Protein AF-A0A5N7ZIJ5-F1 (afdb_monomer_lite)

Sequence (112 aa):
MVILKDNLDVNATWEGSYIQTTTTNVDGASNKTINYLGTILEKDATVLVNNVTYTHVIKVKLNYEILNPNNTVGLREEEYWFAKNIGPIYTKMKYSNDSTVYEDVLTSYTLN

Secondary structure (DSSP, 8-state):
-----TTSPTT-EEEEEEEEEEEETTTEEEEEEEEEEEEEEEEEEEEEETTEEEEEEEEEEEEEEEE-TTSPEEEEEEEEEEETTTEEEEEEEEETT---EEEEE-------

Radius of gyration: 16.09 Å; chains: 1; bounding box: 41×27×45 Å

pLDDT: mean 96.0, std 3.37, range [74.88, 98.69]

Structure (mmCIF, N/CA/C/O backbone):
data_AF-A0A5N7ZIJ5-F1
#
_entry.id   AF-A0A5N7ZIJ5-F1
#
loop_
_atom_site.group_PDB
_atom_site.id
_atom_site.type_symbol
_atom_site.label_atom_id
_atom_site.label_alt_id
_atom_site.label_comp_id
_atom_site.label_asym_id
_atom_site.label_entity_id
_atom_site.label_seq_id
_atom_site.pdbx_PDB_ins_code
_atom_site.Cartn_x
_atom_site.Cartn_y
_atom_site.Cartn_z
_atom_site.occupancy
_atom_site.B_iso_or_equiv
_atom_site.auth_seq_id
_atom_site.auth_comp_id
_atom_site.auth_asym_id
_atom_site.auth_atom_id
_atom_site.pdbx_PDB_model_num
ATOM 1 N N . MET A 1 1 ? 3.904 -12.477 -3.237 1.00 82.62 1 MET A N 1
ATOM 2 C CA . MET A 1 1 ? 4.052 -11.253 -2.418 1.00 82.62 1 MET A CA 1
ATOM 3 C C . MET A 1 1 ? 3.129 -11.353 -1.216 1.00 82.62 1 MET A C 1
ATOM 5 O O . MET A 1 1 ? 2.031 -11.870 -1.373 1.00 82.62 1 MET A O 1
ATOM 9 N N . VAL A 1 2 ? 3.557 -10.868 -0.048 1.00 89.19 2 VAL A N 1
ATOM 10 C CA . VAL A 1 2 ? 2.705 -10.746 1.148 1.00 89.19 2 VAL A CA 1
ATOM 11 C C . VAL A 1 2 ? 2.689 -9.284 1.595 1.00 89.19 2 VAL A C 1
ATOM 13 O O . VAL A 1 2 ? 3.739 -8.759 1.967 1.00 89.19 2 VAL A O 1
ATOM 16 N N . ILE A 1 3 ? 1.505 -8.660 1.539 1.00 92.06 3 ILE A N 1
ATOM 17 C CA . ILE A 1 3 ? 1.279 -7.241 1.876 1.00 92.06 3 ILE A CA 1
ATOM 18 C C . ILE A 1 3 ? 0.950 -7.055 3.360 1.00 92.06 3 ILE A C 1
ATOM 20 O O . ILE A 1 3 ? 1.334 -6.052 3.938 1.00 92.06 3 ILE A O 1
ATOM 24 N N . LEU A 1 4 ? 0.259 -8.003 3.995 1.00 96.31 4 LEU A N 1
ATOM 25 C CA . LEU A 1 4 ? -0.128 -7.906 5.402 1.00 96.31 4 LEU A CA 1
ATOM 26 C C . LEU A 1 4 ? 0.490 -9.056 6.199 1.00 96.31 4 LEU A C 1
ATOM 28 O O . LEU A 1 4 ? 0.308 -10.221 5.851 1.00 96.31 4 LEU A O 1
ATOM 32 N N . LYS A 1 5 ? 1.195 -8.712 7.279 1.00 95.75 5 LYS A N 1
ATOM 33 C CA . LYS A 1 5 ? 1.642 -9.635 8.329 1.00 95.75 5 LYS A CA 1
ATOM 34 C C . LYS A 1 5 ? 1.092 -9.165 9.673 1.00 95.75 5 LYS A C 1
ATOM 36 O O . LYS A 1 5 ? 1.774 -8.510 10.455 1.00 95.75 5 LYS A O 1
ATOM 41 N N . ASP A 1 6 ? -0.181 -9.457 9.907 1.00 95.12 6 ASP A N 1
ATOM 42 C CA . ASP A 1 6 ? -0.940 -9.033 11.091 1.00 95.12 6 ASP A CA 1
ATOM 43 C C . ASP A 1 6 ? -0.424 -9.629 12.414 1.00 95.12 6 ASP A C 1
ATOM 45 O O . ASP A 1 6 ? -0.701 -9.094 13.492 1.00 95.12 6 ASP A O 1
ATOM 49 N N . ASN A 1 7 ? 0.376 -10.690 12.335 1.00 96.88 7 ASN A N 1
ATOM 50 C CA . ASN A 1 7 ? 1.074 -11.306 13.456 1.00 96.88 7 ASN A CA 1
ATOM 51 C C . ASN A 1 7 ? 2.256 -10.474 13.986 1.00 96.88 7 ASN A C 1
ATOM 53 O O . ASN A 1 7 ? 2.802 -10.817 15.030 1.00 96.88 7 ASN A O 1
ATOM 57 N N . LEU A 1 8 ? 2.682 -9.428 13.270 1.00 97.19 8 LEU A N 1
ATOM 58 C CA . LEU A 1 8 ? 3.792 -8.567 13.673 1.00 97.19 8 LEU A CA 1
ATOM 59 C C . LEU A 1 8 ? 3.315 -7.368 14.502 1.00 97.19 8 LEU A C 1
ATOM 61 O O . LEU A 1 8 ? 2.178 -6.906 14.362 1.00 97.19 8 LEU A O 1
ATOM 65 N N . ASP A 1 9 ? 4.195 -6.860 15.360 1.00 98.25 9 ASP A N 1
ATOM 66 C CA . ASP A 1 9 ? 3.955 -5.657 16.160 1.00 98.25 9 ASP A CA 1
ATOM 67 C C . ASP A 1 9 ? 4.115 -4.371 15.336 1.00 98.25 9 ASP A C 1
ATOM 69 O O . ASP A 1 9 ? 4.657 -4.375 14.230 1.00 98.25 9 ASP A O 1
ATOM 73 N N . VAL A 1 10 ? 3.649 -3.244 15.878 1.00 98.31 10 VAL A N 1
ATOM 74 C CA . VAL A 1 10 ? 3.869 -1.920 15.272 1.00 98.31 10 VAL A CA 1
ATOM 75 C C . VAL A 1 10 ? 5.375 -1.641 15.154 1.00 98.31 10 VAL A C 1
ATOM 77 O O . VAL A 1 10 ? 6.146 -1.966 16.053 1.00 98.31 10 VAL A O 1
ATOM 80 N N . ASN A 1 11 ? 5.789 -1.029 14.042 1.00 98.44 11 ASN A N 1
ATOM 81 C CA . ASN A 1 11 ? 7.171 -0.794 13.602 1.00 98.44 11 ASN A CA 1
ATOM 82 C C . ASN A 1 11 ? 7.974 -2.043 13.212 1.00 98.44 11 ASN A C 1
ATOM 84 O O . ASN A 1 11 ? 9.084 -1.900 12.696 1.00 98.44 11 ASN A O 1
ATOM 88 N N . ALA A 1 12 ? 7.447 -3.254 13.406 1.00 98.31 12 ALA A N 1
ATOM 89 C CA . ALA A 1 12 ? 8.107 -4.448 12.904 1.00 98.31 12 ALA A CA 1
ATOM 90 C C . ALA A 1 12 ? 8.098 -4.462 11.370 1.00 98.31 12 ALA A C 1
ATOM 92 O O . ALA A 1 12 ? 7.151 -3.993 10.724 1.00 98.31 12 ALA A O 1
ATOM 93 N N . THR A 1 13 ? 9.162 -5.022 10.797 1.00 98.31 13 THR A N 1
ATOM 94 C CA . THR A 1 13 ? 9.384 -5.041 9.355 1.00 98.31 13 THR A CA 1
ATOM 95 C C . THR A 1 13 ? 9.503 -6.451 8.794 1.00 98.31 13 THR A C 1
ATOM 97 O O . THR A 1 13 ? 9.771 -7.419 9.509 1.00 98.31 13 THR A O 1
ATOM 100 N N . TRP A 1 14 ? 9.284 -6.581 7.488 1.00 98.31 14 TRP A N 1
ATOM 101 C CA . TRP A 1 14 ? 9.598 -7.795 6.742 1.00 98.31 14 TRP A CA 1
ATOM 102 C C . TRP A 1 14 ? 9.992 -7.469 5.313 1.00 98.31 14 TRP A C 1
ATOM 104 O O . TRP A 1 14 ? 9.475 -6.533 4.713 1.00 98.31 14 TRP A O 1
ATOM 114 N N . GLU A 1 15 ? 10.850 -8.302 4.746 1.00 97.50 15 GLU A N 1
ATOM 115 C CA . GLU A 1 15 ? 11.300 -8.158 3.368 1.00 97.50 15 GLU A CA 1
ATOM 116 C C . GLU A 1 15 ? 10.768 -9.291 2.493 1.00 97.50 15 GLU A C 1
ATOM 118 O O . GLU A 1 15 ? 10.366 -10.359 2.974 1.00 97.50 15 GLU A O 1
ATOM 123 N N . GLY A 1 16 ? 10.756 -9.052 1.187 1.00 96.88 16 GLY A N 1
ATOM 124 C CA . GLY A 1 16 ? 10.491 -10.076 0.194 1.00 96.88 16 GLY A CA 1
ATOM 125 C C . GLY A 1 16 ? 10.936 -9.649 -1.197 1.00 96.88 16 GLY A C 1
ATOM 126 O O . GLY A 1 16 ? 11.193 -8.477 -1.463 1.00 96.88 16 GLY A O 1
ATOM 127 N N . SER A 1 17 ? 11.006 -10.627 -2.093 1.00 97.12 17 SER A N 1
ATOM 128 C CA . SER A 1 17 ? 11.328 -10.412 -3.498 1.00 97.12 17 SER A CA 1
ATOM 129 C C . SER A 1 17 ? 10.441 -11.284 -4.379 1.00 97.12 17 SER A C 1
ATOM 131 O O . SER A 1 17 ? 10.058 -12.391 -3.986 1.00 97.12 17 SER A O 1
ATOM 133 N N . TYR A 1 18 ? 10.064 -10.778 -5.548 1.00 96.81 18 TYR A N 1
ATOM 134 C CA . TYR A 1 18 ? 9.351 -11.540 -6.569 1.00 96.81 18 TYR A CA 1
ATOM 135 C C . TYR A 1 18 ? 9.636 -10.998 -7.969 1.00 96.81 18 TYR A C 1
ATOM 137 O O . TYR A 1 18 ? 10.024 -9.845 -8.145 1.00 96.81 18 TYR A O 1
ATOM 145 N N . ILE A 1 19 ? 9.409 -11.838 -8.979 1.00 96.88 19 ILE A N 1
ATOM 146 C CA . ILE A 1 19 ? 9.442 -11.427 -10.382 1.00 96.88 19 ILE A CA 1
ATOM 147 C C . ILE A 1 19 ? 8.005 -11.180 -10.831 1.00 96.88 19 ILE A C 1
ATOM 149 O O . ILE A 1 19 ? 7.155 -12.064 -10.729 1.00 96.88 19 ILE A O 1
ATOM 153 N N . GLN A 1 20 ? 7.734 -9.975 -11.322 1.00 96.25 20 GLN A N 1
ATOM 154 C CA . GLN A 1 20 ? 6.496 -9.653 -12.013 1.00 96.25 20 GLN A CA 1
ATOM 155 C C . GLN A 1 20 ? 6.704 -9.842 -13.515 1.00 96.25 20 GLN A C 1
ATOM 157 O O . GLN A 1 20 ? 7.514 -9.142 -14.121 1.00 96.25 20 GLN A O 1
ATOM 162 N N . THR A 1 21 ? 5.932 -10.744 -14.113 1.00 96.19 21 THR A N 1
ATOM 163 C CA . THR A 1 21 ? 5.878 -10.929 -15.565 1.00 96.19 21 THR A CA 1
ATOM 164 C C . THR A 1 21 ? 4.611 -10.287 -16.117 1.00 96.19 21 THR A C 1
ATOM 166 O O . THR A 1 21 ? 3.505 -10.672 -15.741 1.00 96.19 21 THR A O 1
ATOM 169 N N . THR A 1 22 ? 4.764 -9.335 -17.033 1.00 95.25 22 THR A N 1
ATOM 170 C CA . THR A 1 22 ? 3.656 -8.733 -17.784 1.00 95.25 22 THR A CA 1
ATOM 171 C C . THR A 1 22 ? 3.738 -9.192 -19.233 1.00 95.25 22 THR A C 1
ATOM 173 O O . THR A 1 22 ? 4.764 -8.983 -19.877 1.00 95.25 22 THR A O 1
ATOM 176 N N . THR A 1 23 ? 2.664 -9.793 -19.750 1.00 96.25 23 THR A N 1
ATOM 177 C CA . THR A 1 23 ? 2.579 -10.239 -21.150 1.00 96.25 23 THR A CA 1
ATOM 178 C C . THR A 1 23 ? 1.599 -9.361 -21.917 1.00 96.25 23 THR A C 1
ATOM 180 O O . THR A 1 23 ? 0.454 -9.209 -21.490 1.00 96.25 23 THR A O 1
ATOM 183 N N . THR A 1 24 ? 2.034 -8.792 -23.041 1.00 94.25 24 THR A N 1
ATOM 184 C CA . THR A 1 24 ? 1.172 -8.051 -23.972 1.00 94.25 24 THR A CA 1
ATOM 185 C C . THR A 1 24 ? 1.149 -8.736 -25.336 1.00 94.25 24 THR A C 1
ATOM 187 O O . THR A 1 24 ? 2.067 -9.470 -25.697 1.00 94.25 24 THR A O 1
ATOM 190 N N . ASN A 1 25 ? 0.099 -8.479 -26.119 1.00 94.50 25 ASN A N 1
ATOM 191 C CA . ASN A 1 25 ? -0.031 -9.042 -27.468 1.00 94.50 25 ASN A CA 1
ATOM 192 C C . ASN A 1 25 ? 0.988 -8.466 -28.470 1.00 94.50 25 ASN A C 1
ATOM 194 O O . ASN A 1 25 ? 1.171 -9.046 -29.535 1.00 94.50 25 ASN A O 1
ATOM 198 N N . VAL A 1 26 ? 1.605 -7.321 -28.158 1.00 93.69 26 VAL A N 1
ATOM 199 C CA . VAL A 1 26 ? 2.505 -6.591 -29.067 1.00 93.69 26 VAL A CA 1
ATOM 200 C C . VAL A 1 26 ? 3.969 -6.888 -28.749 1.00 93.69 26 VAL A C 1
ATOM 202 O O . VAL A 1 26 ? 4.729 -7.232 -29.648 1.00 93.69 26 VAL A O 1
ATOM 205 N N . ASP A 1 27 ? 4.347 -6.810 -27.471 1.00 90.06 27 ASP A N 1
ATOM 206 C CA . ASP A 1 27 ? 5.751 -6.857 -27.038 1.00 90.06 27 ASP A CA 1
ATOM 207 C C . ASP A 1 27 ? 6.137 -8.199 -26.392 1.00 90.06 27 ASP A C 1
ATOM 209 O O . ASP A 1 27 ? 7.289 -8.408 -26.011 1.00 90.06 27 ASP A O 1
ATOM 213 N N . GLY A 1 28 ? 5.183 -9.126 -26.252 1.00 92.44 28 GLY A N 1
ATOM 214 C CA . GLY A 1 28 ? 5.394 -10.398 -25.570 1.00 92.44 28 GLY A CA 1
ATOM 215 C C . GLY A 1 28 ? 5.540 -10.234 -24.054 1.00 92.44 28 GLY A C 1
ATOM 216 O O . GLY A 1 28 ? 4.905 -9.374 -23.440 1.00 92.44 28 GLY A O 1
ATOM 217 N N . ALA A 1 29 ? 6.330 -11.110 -23.429 1.00 94.06 29 ALA A N 1
ATOM 218 C CA . ALA A 1 29 ? 6.540 -11.118 -21.983 1.00 94.06 29 ALA A CA 1
ATOM 219 C C . ALA A 1 29 ? 7.699 -10.196 -21.566 1.00 94.06 29 ALA A C 1
ATOM 221 O O . ALA A 1 29 ? 8.798 -10.268 -22.111 1.00 94.06 29 ALA A O 1
ATOM 222 N N . SER A 1 30 ? 7.471 -9.383 -20.536 1.00 94.31 30 SER A N 1
ATOM 223 C CA . SER A 1 30 ? 8.470 -8.526 -19.895 1.00 94.31 30 SER A CA 1
ATOM 224 C C . SER A 1 30 ? 8.531 -8.819 -18.398 1.00 94.31 30 SER A C 1
ATOM 226 O O . SER A 1 30 ? 7.497 -8.973 -17.749 1.00 94.31 30 SER A O 1
ATOM 228 N N . ASN A 1 31 ? 9.743 -8.899 -17.847 1.00 95.94 31 ASN A N 1
ATOM 229 C CA . ASN A 1 31 ? 9.973 -9.247 -16.445 1.00 95.94 31 ASN A CA 1
ATOM 230 C C . ASN A 1 31 ? 10.538 -8.059 -15.669 1.00 95.94 31 ASN A C 1
ATOM 232 O O . ASN A 1 31 ? 11.478 -7.409 -16.118 1.00 95.94 31 ASN A O 1
ATOM 236 N N . LYS A 1 32 ? 10.004 -7.816 -14.475 1.00 96.69 32 LYS A N 1
ATOM 237 C CA . LYS A 1 32 ? 10.555 -6.879 -13.493 1.00 96.69 32 LYS A CA 1
ATOM 238 C C . LYS A 1 32 ? 10.870 -7.636 -12.216 1.00 96.69 32 LYS A C 1
ATOM 240 O O . LYS A 1 32 ? 10.038 -8.421 -11.764 1.00 96.69 32 LYS A O 1
ATOM 245 N N . THR A 1 33 ? 12.026 -7.380 -11.619 1.00 97.88 33 THR A N 1
ATOM 246 C CA . THR A 1 33 ? 12.321 -7.877 -10.270 1.00 97.88 33 THR A CA 1
ATOM 247 C C . THR A 1 33 ? 11.882 -6.822 -9.272 1.00 97.88 33 THR A C 1
ATOM 249 O O . THR A 1 33 ? 12.238 -5.654 -9.410 1.00 97.88 33 THR A O 1
ATOM 252 N N . ILE A 1 34 ? 11.087 -7.226 -8.287 1.00 97.81 34 ILE A N 1
ATOM 253 C CA . ILE A 1 34 ? 10.550 -6.340 -7.262 1.00 97.81 34 ILE A CA 1
ATOM 254 C C . ILE A 1 34 ? 11.043 -6.826 -5.910 1.00 97.81 34 ILE A C 1
ATOM 256 O O . ILE A 1 34 ? 10.674 -7.915 -5.470 1.00 97.81 34 ILE A O 1
ATOM 260 N N . ASN A 1 35 ? 11.836 -5.992 -5.249 1.00 97.88 35 ASN A N 1
ATOM 261 C CA . ASN A 1 35 ? 12.181 -6.138 -3.842 1.00 97.88 35 ASN A CA 1
ATOM 262 C C . ASN A 1 35 ? 11.291 -5.199 -3.031 1.00 97.88 35 ASN A C 1
ATOM 264 O O . ASN A 1 35 ? 10.972 -4.099 -3.487 1.00 97.88 35 ASN A O 1
ATOM 268 N N . TYR A 1 36 ? 10.873 -5.622 -1.844 1.00 97.75 36 TYR A N 1
ATOM 269 C CA . TYR A 1 36 ? 10.063 -4.781 -0.976 1.00 97.75 36 TYR A CA 1
ATOM 270 C C . TYR A 1 36 ? 10.420 -4.943 0.497 1.00 97.75 36 TYR A C 1
ATOM 272 O O . TYR A 1 36 ? 10.752 -6.040 0.948 1.00 97.75 36 TYR A O 1
ATOM 280 N N . LEU A 1 37 ? 10.281 -3.844 1.236 1.00 98.25 37 LEU A N 1
ATOM 281 C CA . LEU A 1 37 ? 10.339 -3.774 2.692 1.00 98.25 37 LEU A CA 1
ATOM 282 C C . LEU A 1 37 ? 8.981 -3.292 3.203 1.00 98.25 37 LEU A C 1
ATOM 284 O O . LEU A 1 37 ? 8.565 -2.171 2.906 1.00 98.25 37 LEU A O 1
ATOM 288 N N . GLY A 1 38 ? 8.300 -4.142 3.961 1.00 98.25 38 GLY A N 1
ATOM 289 C CA . GLY A 1 38 ? 7.060 -3.812 4.643 1.00 98.25 38 GLY A CA 1
ATOM 290 C C . GLY A 1 38 ? 7.267 -3.418 6.096 1.00 98.25 38 GLY A C 1
ATOM 291 O O . GLY A 1 38 ? 8.179 -3.919 6.751 1.00 98.25 38 GLY A O 1
ATOM 292 N N . THR A 1 39 ? 6.394 -2.546 6.595 1.00 98.69 39 THR A N 1
ATOM 293 C CA . THR A 1 39 ? 6.366 -2.062 7.980 1.00 98.69 39 THR A CA 1
ATOM 294 C C . THR A 1 39 ? 4.922 -1.966 8.463 1.00 98.69 39 THR A C 1
ATOM 296 O O . THR A 1 39 ? 4.080 -1.376 7.781 1.00 98.69 39 THR A O 1
ATOM 299 N N . ILE A 1 40 ? 4.626 -2.485 9.659 1.00 98.62 40 ILE A N 1
ATOM 300 C CA . ILE A 1 40 ? 3.357 -2.189 10.341 1.00 98.62 40 ILE A CA 1
ATOM 301 C C . ILE A 1 40 ? 3.430 -0.767 10.907 1.00 98.62 40 ILE A C 1
ATOM 303 O O . ILE A 1 40 ? 4.247 -0.499 11.783 1.00 98.62 40 ILE A O 1
ATOM 307 N N . LEU A 1 41 ? 2.584 0.142 10.426 1.00 98.50 41 LEU A N 1
ATOM 308 C CA . LEU A 1 41 ? 2.534 1.528 10.905 1.00 98.50 41 LEU A CA 1
ATOM 309 C C . LEU A 1 41 ? 1.653 1.678 12.144 1.00 98.50 41 LEU A C 1
ATOM 311 O O . LEU A 1 41 ? 1.973 2.429 13.058 1.00 98.50 41 LEU A O 1
ATOM 315 N N . GLU A 1 42 ? 0.522 0.978 12.158 1.00 98.19 42 GLU A N 1
ATOM 316 C CA . GLU A 1 42 ? -0.492 1.106 13.200 1.00 98.19 42 GLU A CA 1
ATOM 317 C C . GLU A 1 42 ? -1.320 -0.179 13.267 1.00 98.19 42 GLU A C 1
ATOM 319 O O . GLU A 1 42 ? -1.543 -0.835 12.244 1.00 98.19 42 GLU A O 1
ATOM 324 N N . LYS A 1 43 ? -1.790 -0.536 14.464 1.00 97.69 43 LYS A N 1
ATOM 325 C CA . LYS A 1 43 ? -2.724 -1.644 14.692 1.00 97.69 43 LYS A CA 1
ATOM 326 C C . LYS A 1 43 ? -3.877 -1.164 15.553 1.00 97.69 43 LYS A C 1
ATOM 328 O O . LYS A 1 43 ? -3.702 -0.276 16.379 1.00 97.69 43 LYS A O 1
ATOM 333 N N . ASP A 1 44 ? -5.017 -1.820 15.376 1.00 97.44 44 ASP A N 1
ATOM 334 C CA . ASP A 1 44 ? -6.246 -1.558 16.126 1.00 97.44 44 ASP A CA 1
ATOM 335 C C . ASP A 1 44 ? -6.766 -0.114 15.995 1.00 97.44 44 ASP A C 1
ATOM 337 O O . ASP A 1 44 ? -7.421 0.429 16.882 1.00 97.44 44 ASP A O 1
ATOM 341 N N . ALA A 1 45 ? -6.482 0.519 14.855 1.00 97.56 45 ALA A N 1
ATOM 342 C CA . ALA A 1 45 ? -6.892 1.885 14.583 1.00 97.56 45 ALA A CA 1
ATOM 343 C C . ALA A 1 45 ? -8.405 1.976 14.339 1.00 97.56 45 ALA A C 1
ATOM 345 O O . ALA A 1 45 ? -9.030 1.057 13.797 1.00 97.56 45 ALA A O 1
ATOM 346 N N . THR A 1 46 ? -8.980 3.127 14.681 1.00 98.31 46 THR A N 1
ATOM 347 C CA . THR A 1 46 ? -10.319 3.528 14.236 1.00 98.31 46 THR A CA 1
ATOM 348 C C . THR A 1 46 ? -10.179 4.687 13.261 1.00 98.31 46 THR A C 1
ATOM 350 O O . THR A 1 46 ? -9.590 5.712 13.601 1.00 98.31 46 THR A O 1
ATOM 353 N N . VAL A 1 47 ? -10.700 4.530 12.045 1.00 97.81 47 VAL A N 1
ATOM 354 C CA . VAL A 1 47 ? -10.567 5.522 10.967 1.00 97.81 47 VAL A CA 1
ATOM 355 C C . VAL A 1 47 ? -11.909 5.788 10.296 1.00 97.81 47 VAL A C 1
ATOM 357 O O . VAL A 1 47 ? -12.751 4.899 10.187 1.00 97.81 47 VAL A O 1
ATOM 360 N N . LEU A 1 48 ? -12.094 7.020 9.823 1.00 97.12 48 LEU A N 1
ATOM 361 C CA . LEU A 1 48 ? -13.227 7.418 8.994 1.00 97.12 48 LEU A CA 1
ATOM 362 C C . LEU A 1 48 ? -12.767 7.464 7.536 1.00 97.12 48 LEU A C 1
ATOM 364 O O . LEU A 1 48 ? -11.908 8.270 7.187 1.00 97.12 48 LEU A O 1
ATOM 368 N N . VAL A 1 49 ? -13.339 6.610 6.691 1.00 96.19 49 VAL A N 1
ATOM 369 C CA . VAL A 1 49 ? -13.018 6.535 5.261 1.00 96.19 49 VAL A CA 1
ATOM 370 C C . VAL A 1 49 ? -14.325 6.513 4.481 1.00 96.19 49 VAL A C 1
ATOM 372 O 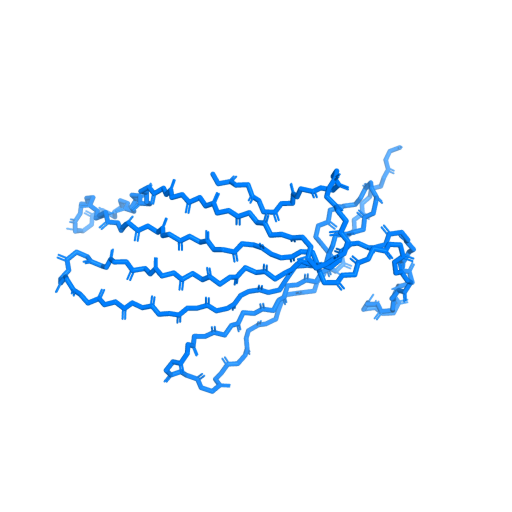O . VAL A 1 49 ? -15.194 5.691 4.757 1.00 96.19 49 VAL A O 1
ATOM 375 N N . ASN A 1 50 ? -14.487 7.437 3.528 1.00 94.44 50 ASN A N 1
ATOM 376 C CA . ASN A 1 50 ? -15.714 7.577 2.733 1.00 94.44 50 ASN A CA 1
ATOM 377 C C . ASN A 1 50 ? -16.999 7.611 3.592 1.00 94.44 50 ASN A C 1
ATOM 379 O O . ASN A 1 50 ? -17.960 6.893 3.332 1.00 94.44 50 ASN A O 1
ATOM 383 N N . ASN A 1 51 ? -16.989 8.409 4.666 1.00 94.94 51 ASN A N 1
ATOM 384 C CA . ASN A 1 51 ? -18.086 8.536 5.638 1.00 94.94 51 ASN A CA 1
ATOM 385 C C . ASN A 1 51 ? -18.487 7.236 6.366 1.00 94.94 51 ASN A C 1
ATOM 387 O O . ASN A 1 51 ? -19.527 7.200 7.022 1.00 94.94 51 ASN A O 1
ATOM 391 N N . VAL A 1 52 ? -17.663 6.188 6.300 1.00 95.94 52 VAL A N 1
ATOM 392 C CA . VAL A 1 52 ? -17.838 4.942 7.050 1.00 95.94 52 VAL A CA 1
ATOM 393 C C . VAL A 1 52 ? -16.731 4.835 8.094 1.00 95.94 52 VAL A C 1
ATOM 395 O O . VAL A 1 52 ? -15.548 5.002 7.789 1.00 95.94 52 VAL A O 1
ATOM 398 N N . THR A 1 53 ? -17.115 4.575 9.342 1.00 97.56 53 THR A N 1
ATOM 399 C CA . THR A 1 53 ? -16.163 4.322 10.427 1.00 97.56 53 THR A CA 1
ATOM 400 C C . THR A 1 53 ? -15.765 2.854 10.420 1.00 97.56 53 THR A C 1
ATOM 402 O O . THR A 1 53 ? -16.614 1.977 10.577 1.00 97.56 53 THR A O 1
ATOM 405 N N . TYR A 1 54 ? -14.468 2.598 10.290 1.00 97.81 54 TYR A N 1
ATOM 406 C CA . TYR A 1 54 ? -13.879 1.268 10.378 1.00 97.81 54 TYR A CA 1
ATOM 407 C C . TYR A 1 54 ? -13.084 1.153 11.676 1.00 97.81 54 TYR A C 1
ATOM 409 O O . TYR A 1 54 ? -12.263 2.019 11.982 1.00 97.81 54 TYR A O 1
ATOM 417 N N . THR A 1 55 ? -13.318 0.081 12.430 1.00 97.81 55 THR A N 1
ATOM 418 C CA . THR A 1 55 ? -12.559 -0.269 13.637 1.00 97.81 55 THR A CA 1
ATOM 419 C C . THR A 1 55 ? -11.612 -1.434 13.356 1.00 97.81 55 THR A C 1
ATOM 421 O O . THR A 1 55 ? -11.743 -2.127 12.343 1.00 97.81 55 THR A O 1
ATOM 424 N N . HIS A 1 56 ? -10.655 -1.661 14.260 1.00 97.81 56 HIS A N 1
ATOM 425 C CA . HIS A 1 56 ? -9.670 -2.740 14.152 1.00 97.81 56 HIS A CA 1
ATOM 426 C C . HIS A 1 56 ? -8.857 -2.682 12.847 1.00 97.81 56 HIS A C 1
ATOM 428 O O . HIS A 1 56 ? -8.623 -3.707 12.200 1.00 9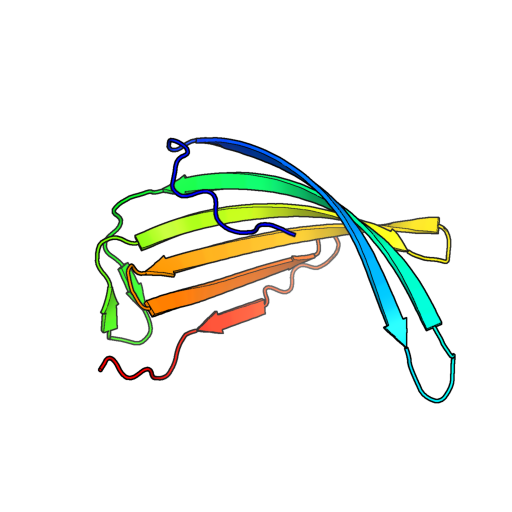7.81 56 HIS A O 1
ATOM 434 N N . VAL A 1 57 ? -8.458 -1.475 12.436 1.00 98.50 57 VAL A N 1
ATOM 435 C CA . VAL A 1 57 ? -7.701 -1.250 11.202 1.00 98.50 57 VAL A CA 1
ATOM 436 C C . VAL A 1 57 ? -6.203 -1.423 11.444 1.00 98.50 57 VAL A C 1
ATOM 438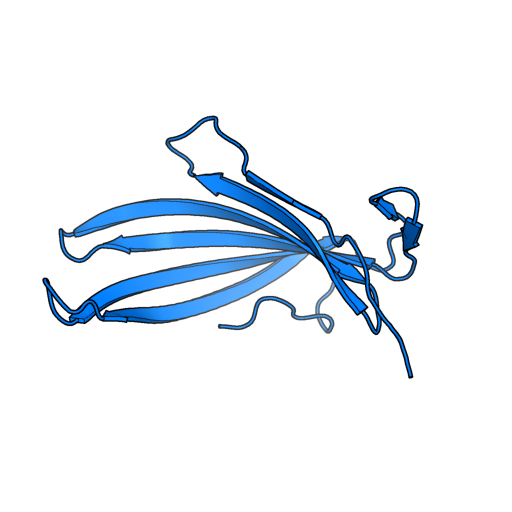 O O . VAL A 1 57 ? -5.656 -0.936 12.435 1.00 98.50 57 VAL A O 1
ATOM 441 N N . ILE A 1 58 ? -5.531 -2.108 10.519 1.00 98.69 58 ILE A N 1
ATOM 442 C CA . ILE A 1 58 ? -4.069 -2.212 10.463 1.00 98.69 58 ILE A CA 1
ATOM 443 C C . ILE A 1 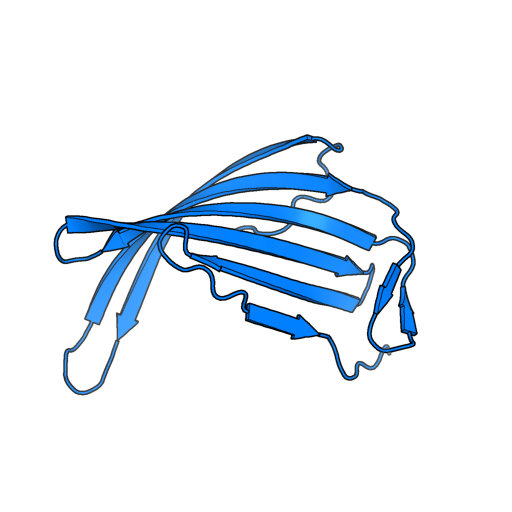58 ? -3.575 -1.377 9.285 1.00 98.69 58 ILE A C 1
ATOM 445 O O . ILE A 1 58 ? -4.012 -1.587 8.152 1.00 98.69 58 ILE A O 1
ATOM 449 N N . LYS A 1 59 ? -2.648 -0.453 9.544 1.00 98.62 59 LYS A N 1
ATOM 450 C CA . LYS A 1 59 ? -1.983 0.342 8.506 1.00 98.62 59 LYS A CA 1
ATOM 451 C C . LYS A 1 59 ? -0.607 -0.235 8.226 1.00 98.62 59 LYS A C 1
ATOM 453 O O . LYS A 1 59 ? 0.161 -0.509 9.149 1.00 98.62 59 LYS A O 1
ATOM 458 N N . VAL A 1 60 ? -0.291 -0.406 6.953 1.00 98.50 60 VAL A N 1
ATOM 459 C CA . VAL A 1 60 ? 0.964 -0.986 6.479 1.00 98.50 60 VAL A CA 1
ATOM 460 C C . VAL A 1 60 ? 1.597 -0.052 5.470 1.00 98.50 60 VAL A C 1
ATOM 462 O O . VAL A 1 60 ? 0.902 0.439 4.590 1.00 98.50 60 VAL A O 1
ATOM 465 N N . LYS A 1 61 ? 2.915 0.116 5.546 1.00 98.38 61 LYS A N 1
ATOM 466 C CA . LYS A 1 61 ? 3.723 0.735 4.495 1.00 98.38 61 LYS A CA 1
ATOM 467 C C . LYS A 1 61 ? 4.557 -0.322 3.787 1.00 98.38 61 LYS A C 1
ATOM 469 O O . LYS A 1 61 ? 5.151 -1.163 4.454 1.00 98.38 61 LYS A O 1
ATOM 474 N N . LEU A 1 62 ? 4.636 -0.249 2.465 1.00 98.06 62 LEU A N 1
ATOM 475 C CA . LEU A 1 62 ? 5.557 -1.002 1.625 1.00 98.06 62 LEU A CA 1
ATOM 476 C C . LEU A 1 62 ? 6.449 -0.021 0.857 1.00 98.06 62 LEU A C 1
ATOM 478 O O . LEU A 1 62 ? 5.956 0.857 0.152 1.00 98.06 62 LEU A O 1
ATOM 482 N N . ASN A 1 63 ? 7.763 -0.193 0.966 1.00 97.94 63 ASN A N 1
ATOM 483 C CA . ASN A 1 63 ? 8.734 0.474 0.102 1.00 97.94 63 ASN A CA 1
ATOM 484 C C . ASN A 1 63 ? 9.233 -0.535 -0.928 1.00 97.94 63 ASN A C 1
ATOM 486 O O . ASN A 1 63 ? 9.702 -1.607 -0.547 1.00 97.94 63 ASN A O 1
ATOM 490 N N . TYR A 1 64 ? 9.148 -0.191 -2.206 1.00 97.50 64 TYR A N 1
ATOM 491 C CA . TYR A 1 64 ? 9.550 -1.042 -3.316 1.00 97.50 64 TYR A CA 1
ATOM 492 C C . TYR A 1 64 ? 10.792 -0.510 -4.013 1.00 97.50 64 TYR A C 1
ATOM 494 O O . TYR A 1 64 ? 10.902 0.685 -4.297 1.00 97.50 64 TYR A O 1
ATOM 502 N N . GLU A 1 65 ? 11.647 -1.447 -4.400 1.00 97.94 65 GLU A N 1
ATOM 503 C CA . GLU A 1 65 ? 12.697 -1.268 -5.388 1.00 97.94 65 GLU A CA 1
ATOM 504 C C . GLU A 1 65 ? 12.379 -2.152 -6.599 1.00 97.94 65 GLU A C 1
ATOM 506 O O . GLU A 1 65 ? 12.238 -3.372 -6.489 1.00 97.94 65 GLU A O 1
ATOM 511 N N . ILE A 1 66 ? 12.214 -1.519 -7.759 1.00 97.19 66 ILE A N 1
ATOM 512 C CA . ILE A 1 66 ? 11.748 -2.152 -8.993 1.00 97.19 66 ILE A CA 1
ATOM 513 C C . ILE A 1 66 ? 12.879 -2.107 -10.014 1.00 97.19 66 ILE A C 1
ATOM 515 O O . ILE A 1 66 ? 13.158 -1.053 -10.588 1.00 97.19 66 ILE A O 1
ATOM 519 N N . LEU A 1 67 ? 13.486 -3.258 -10.288 1.00 97.75 67 LEU A N 1
ATOM 520 C CA . LEU A 1 67 ? 14.452 -3.419 -11.367 1.00 97.75 67 LEU A CA 1
ATOM 521 C C . LEU A 1 67 ? 13.709 -3.703 -12.678 1.00 97.75 67 LEU A C 1
ATOM 523 O O . LEU A 1 67 ? 13.092 -4.759 -12.852 1.00 97.75 67 LEU A O 1
ATOM 527 N N . ASN A 1 68 ? 13.751 -2.737 -13.593 1.00 95.00 68 ASN A N 1
ATOM 528 C CA . ASN A 1 68 ? 13.119 -2.833 -14.908 1.00 95.00 68 ASN A CA 1
ATOM 529 C C . ASN A 1 68 ? 14.018 -3.594 -15.909 1.00 95.00 68 ASN A C 1
ATOM 531 O O . ASN A 1 68 ? 15.235 -3.632 -15.726 1.00 95.00 68 ASN A O 1
ATOM 535 N N . PRO A 1 69 ? 13.459 -4.141 -17.012 1.00 92.50 69 PRO A N 1
ATOM 536 C CA . PRO A 1 69 ? 14.230 -4.879 -18.021 1.00 92.50 69 PRO A CA 1
ATOM 537 C C . PRO A 1 69 ? 15.399 -4.100 -18.642 1.00 92.50 69 PRO A C 1
ATOM 539 O O . PRO A 1 69 ? 16.371 -4.689 -19.097 1.00 92.50 69 PRO A O 1
ATOM 542 N N . ASN A 1 70 ? 15.302 -2.770 -18.679 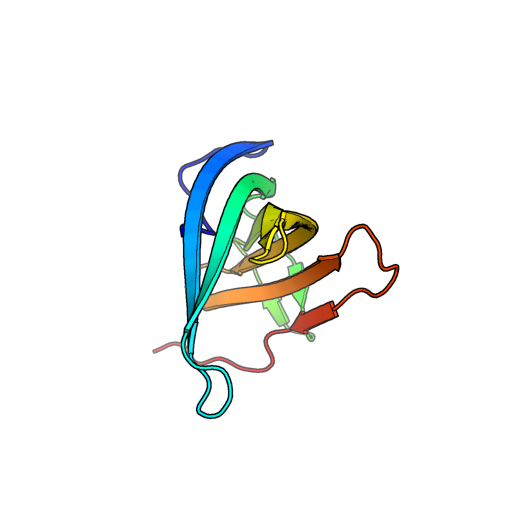1.00 93.31 70 ASN A N 1
ATOM 543 C CA . ASN A 1 70 ? 16.334 -1.862 -19.186 1.00 93.31 70 ASN A CA 1
ATOM 544 C C . ASN A 1 70 ? 17.384 -1.484 -18.119 1.00 93.31 70 ASN A C 1
ATOM 546 O O . ASN A 1 70 ? 18.109 -0.509 -18.303 1.00 93.31 70 ASN A O 1
ATOM 550 N N . ASN A 1 71 ? 17.447 -2.222 -17.007 1.00 93.00 71 ASN A N 1
ATOM 551 C CA . ASN A 1 71 ? 18.335 -1.996 -15.866 1.00 93.00 71 ASN A CA 1
ATOM 552 C C . ASN A 1 71 ? 18.142 -0.652 -15.142 1.00 93.00 71 ASN A C 1
ATOM 554 O O . ASN A 1 71 ? 19.021 -0.230 -14.392 1.00 93.00 71 ASN A O 1
ATOM 558 N N . THR A 1 72 ? 17.002 0.027 -15.319 1.00 95.81 72 THR A N 1
ATOM 559 C CA . THR A 1 72 ? 16.668 1.193 -14.492 1.00 95.81 72 THR A CA 1
ATOM 560 C C . THR A 1 72 ? 15.961 0.772 -13.210 1.00 95.81 72 THR A C 1
ATOM 562 O O . THR A 1 72 ? 15.154 -0.165 -13.200 1.00 95.81 72 THR A O 1
ATOM 565 N N . VAL A 1 73 ? 16.231 1.504 -12.130 1.00 96.12 73 VAL A N 1
ATOM 566 C CA . VAL A 1 73 ? 15.606 1.286 -10.823 1.00 96.12 73 VAL A CA 1
ATOM 567 C C . VAL A 1 73 ? 14.485 2.298 -10.616 1.00 96.12 73 VAL A C 1
ATOM 569 O O . VAL A 1 73 ? 14.700 3.506 -10.704 1.00 96.12 73 VAL A O 1
ATOM 572 N N . GLY A 1 74 ? 13.282 1.794 -10.356 1.00 96.25 74 GLY A N 1
ATOM 573 C CA . GLY A 1 74 ? 12.152 2.582 -9.876 1.00 96.25 74 GLY A CA 1
ATOM 574 C C . GLY A 1 74 ? 11.985 2.407 -8.371 1.00 96.25 74 GLY A C 1
ATOM 575 O O . GLY A 1 74 ? 12.090 1.291 -7.869 1.00 96.25 74 GLY A O 1
ATOM 576 N N . LEU A 1 75 ? 11.690 3.497 -7.668 1.00 97.25 75 LEU A N 1
ATOM 577 C CA . LEU A 1 75 ? 11.355 3.476 -6.247 1.00 97.25 75 LEU A CA 1
ATOM 578 C C . LEU A 1 75 ? 9.904 3.913 -6.066 1.00 97.25 75 LEU A C 1
ATOM 580 O O . LEU A 1 75 ? 9.445 4.867 -6.706 1.00 97.25 75 LEU A O 1
ATOM 584 N N . ARG A 1 76 ? 9.178 3.195 -5.213 1.00 96.19 76 ARG A N 1
ATOM 585 C CA . ARG A 1 76 ? 7.760 3.443 -4.955 1.00 96.19 76 ARG A CA 1
ATOM 586 C C . ARG A 1 76 ? 7.435 3.163 -3.501 1.00 96.19 76 ARG A C 1
ATOM 588 O O . ARG A 1 76 ? 7.917 2.195 -2.928 1.00 96.19 76 ARG A O 1
ATOM 595 N N . GLU A 1 77 ? 6.584 3.995 -2.937 1.00 97.25 77 GLU A N 1
ATOM 596 C CA . GLU A 1 77 ? 6.006 3.815 -1.617 1.00 97.25 77 GLU A CA 1
A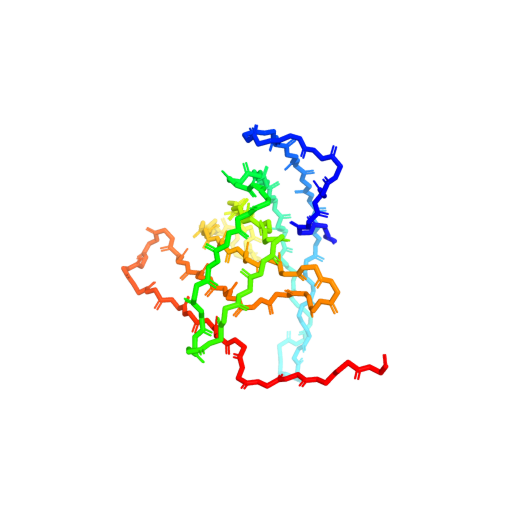TOM 597 C C . GLU A 1 77 ? 4.510 3.544 -1.763 1.00 97.25 77 GLU A C 1
ATOM 599 O O . GLU A 1 77 ? 3.832 4.218 -2.543 1.00 97.25 77 GLU A O 1
ATOM 604 N N . GLU A 1 78 ? 4.006 2.568 -1.015 1.00 97.44 78 GLU A N 1
ATOM 605 C CA . GLU A 1 78 ? 2.580 2.288 -0.884 1.00 97.44 78 GLU A CA 1
ATOM 606 C C . GLU A 1 78 ? 2.184 2.183 0.582 1.00 97.44 78 GLU A C 1
ATOM 608 O O . GLU A 1 78 ? 2.897 1.596 1.392 1.00 97.44 78 GLU A O 1
ATOM 613 N N . GLU A 1 79 ? 1.013 2.703 0.912 1.00 98.19 79 GLU A N 1
ATOM 614 C CA . GLU A 1 79 ? 0.353 2.515 2.191 1.00 98.19 79 GLU A CA 1
ATOM 615 C C . GLU A 1 79 ? -0.973 1.787 1.966 1.00 98.19 79 GLU A C 1
ATOM 617 O O . GLU A 1 79 ? -1.722 2.117 1.047 1.00 98.19 79 GLU A O 1
ATOM 622 N N . TYR A 1 80 ? -1.261 0.798 2.807 1.00 98.38 80 TYR A N 1
ATOM 623 C CA . TYR A 1 80 ? -2.495 0.020 2.791 1.00 98.38 80 TYR A CA 1
ATOM 624 C C . TYR A 1 80 ? -3.150 0.055 4.162 1.00 98.38 80 TYR A C 1
ATOM 626 O O . TYR A 1 80 ? -2.496 -0.206 5.174 1.00 98.38 80 TYR A O 1
ATOM 634 N N . TRP A 1 81 ? -4.452 0.327 4.202 1.00 98.56 81 TRP A N 1
ATOM 635 C CA . TRP A 1 81 ? -5.251 0.251 5.423 1.00 98.56 81 TRP A CA 1
ATOM 636 C C . TRP A 1 81 ? -6.198 -0.934 5.318 1.00 98.56 81 TRP A C 1
ATOM 638 O O . TRP A 1 81 ? -7.082 -0.942 4.465 1.00 98.56 81 TRP A O 1
ATOM 648 N N . PHE A 1 82 ? -6.025 -1.928 6.183 1.00 98.50 82 PHE A N 1
ATOM 649 C CA . PHE A 1 82 ? -6.839 -3.137 6.202 1.00 98.50 82 PHE A CA 1
ATOM 650 C C . PHE A 1 82 ? -7.810 -3.108 7.375 1.00 98.50 82 PHE A C 1
ATOM 652 O O . PHE A 1 82 ? -7.375 -3.102 8.524 1.00 98.50 82 PHE A O 1
ATOM 659 N N . ALA A 1 83 ? -9.113 -3.138 7.100 1.00 98.12 83 ALA A N 1
ATOM 660 C CA . ALA A 1 83 ? -10.132 -3.337 8.123 1.00 98.12 83 ALA A CA 1
ATOM 661 C C . ALA A 1 83 ? -10.425 -4.829 8.320 1.00 98.12 83 ALA A C 1
ATOM 663 O O . ALA A 1 83 ? -10.513 -5.602 7.356 1.00 98.12 83 ALA A O 1
ATOM 664 N N . LYS A 1 84 ? -10.596 -5.240 9.580 1.00 96.31 84 LYS A N 1
ATOM 665 C CA . LYS A 1 84 ? -10.903 -6.629 9.937 1.00 96.31 84 LYS A CA 1
ATOM 666 C C . LYS A 1 84 ? -12.171 -7.108 9.220 1.00 96.31 84 LYS A C 1
ATOM 668 O O . LYS A 1 84 ? -13.181 -6.414 9.216 1.00 96.31 84 LYS A O 1
ATOM 673 N N . ASN A 1 85 ? -12.109 -8.306 8.636 1.00 94.88 85 ASN A N 1
ATOM 674 C CA . ASN A 1 85 ? -13.182 -8.948 7.858 1.00 94.88 85 ASN A CA 1
ATOM 675 C C . ASN A 1 85 ? -13.620 -8.213 6.574 1.00 94.88 85 ASN A C 1
ATOM 677 O O . ASN A 1 85 ? -14.568 -8.656 5.934 1.00 94.88 85 ASN A O 1
ATOM 681 N N . ILE A 1 86 ? -12.944 -7.128 6.181 1.00 96.56 86 ILE A N 1
ATOM 682 C CA . ILE A 1 86 ? -13.282 -6.335 4.986 1.00 96.56 86 ILE A CA 1
ATOM 683 C C . ILE A 1 86 ? -12.111 -6.334 3.994 1.00 96.56 86 ILE A C 1
ATOM 685 O O . ILE A 1 86 ? -12.319 -6.486 2.795 1.00 96.56 86 ILE A O 1
ATOM 689 N N . GLY A 1 87 ? -10.872 -6.232 4.485 1.00 96.12 87 GLY A N 1
ATOM 690 C CA . GLY A 1 87 ? -9.681 -6.118 3.643 1.00 96.12 87 GLY A CA 1
ATOM 691 C C . GLY A 1 87 ? -9.273 -4.654 3.422 1.00 96.12 87 GLY A C 1
ATOM 692 O O . GLY A 1 87 ? -9.486 -3.840 4.324 1.00 96.12 87 GLY A O 1
ATOM 693 N N . PRO A 1 88 ? -8.625 -4.310 2.293 1.00 97.38 88 PRO A N 1
ATOM 694 C CA . PRO A 1 88 ? -8.132 -2.958 2.054 1.00 97.38 88 PRO A CA 1
ATOM 695 C C . PRO A 1 88 ? -9.295 -1.968 1.901 1.00 97.38 88 PRO A C 1
ATOM 697 O O . PRO A 1 88 ? -10.150 -2.130 1.035 1.00 97.38 88 PRO A O 1
ATOM 700 N N . ILE A 1 89 ? -9.315 -0.937 2.746 1.00 98.50 89 ILE A N 1
ATOM 701 C CA . ILE A 1 89 ? -10.320 0.140 2.735 1.00 98.50 89 ILE A CA 1
ATOM 702 C C . ILE A 1 89 ? -9.780 1.449 2.150 1.00 98.50 89 ILE A C 1
ATOM 704 O O . ILE A 1 89 ? -10.554 2.308 1.732 1.00 98.50 89 ILE A O 1
ATOM 708 N N . TYR A 1 90 ? -8.456 1.592 2.132 1.00 98.50 90 TYR A N 1
ATOM 709 C CA . TYR A 1 90 ? -7.737 2.730 1.581 1.00 98.50 90 TYR A CA 1
ATOM 710 C C . TYR A 1 90 ? -6.351 2.275 1.121 1.00 98.50 90 TYR A C 1
ATOM 712 O O . TYR A 1 90 ? -5.698 1.476 1.807 1.00 98.50 90 TYR A O 1
ATOM 720 N N . THR A 1 91 ? -5.909 2.791 -0.020 1.00 98.25 91 THR A N 1
ATOM 721 C CA . THR A 1 91 ? -4.534 2.671 -0.500 1.00 98.25 91 THR A CA 1
ATOM 722 C C . THR A 1 91 ? -4.005 4.047 -0.870 1.00 98.25 91 THR A C 1
ATOM 724 O O . THR A 1 91 ? -4.746 4.920 -1.320 1.00 98.25 91 THR A O 1
ATOM 727 N N . LYS A 1 92 ? -2.701 4.234 -0.701 1.00 97.88 92 LYS A N 1
ATOM 728 C CA . LYS A 1 92 ? -1.990 5.420 -1.167 1.00 97.88 92 LYS A CA 1
ATOM 729 C C . LYS A 1 92 ? -0.684 4.997 -1.795 1.00 97.88 92 LYS A C 1
ATOM 731 O O . LYS A 1 92 ? 0.064 4.249 -1.182 1.00 97.88 92 LYS A O 1
ATOM 736 N N . MET A 1 93 ? -0.382 5.497 -2.982 1.00 97.12 93 MET A N 1
ATOM 737 C CA . MET A 1 93 ? 0.830 5.168 -3.721 1.00 97.12 93 MET A CA 1
ATOM 738 C C . MET A 1 93 ? 1.526 6.443 -4.191 1.00 97.12 93 MET A C 1
ATOM 740 O O . MET A 1 93 ? 0.887 7.396 -4.642 1.00 97.12 93 MET A O 1
ATOM 744 N N . LYS A 1 94 ? 2.858 6.440 -4.128 1.00 97.00 94 LYS A N 1
ATOM 745 C CA . LYS A 1 94 ? 3.702 7.500 -4.675 1.00 97.00 94 LYS A CA 1
ATOM 746 C C . LYS A 1 94 ? 4.994 6.925 -5.252 1.00 97.00 94 LYS A C 1
ATOM 748 O O . LYS A 1 94 ? 5.671 6.133 -4.600 1.00 97.00 94 LYS A O 1
ATOM 753 N N . TYR A 1 95 ? 5.373 7.364 -6.449 1.00 94.56 95 TYR A N 1
ATOM 754 C CA . TYR A 1 95 ? 6.711 7.105 -6.989 1.00 94.56 95 TYR A CA 1
ATOM 755 C C . TYR A 1 95 ? 7.709 8.125 -6.440 1.00 94.56 95 TYR A C 1
ATOM 757 O O . TYR A 1 95 ? 7.389 9.302 -6.318 1.00 94.56 95 TYR A O 1
ATOM 765 N N . SER A 1 96 ? 8.936 7.717 -6.114 1.00 90.94 96 SER A N 1
ATOM 766 C CA . SER A 1 96 ? 9.903 8.633 -5.482 1.00 90.94 96 SER A CA 1
ATOM 767 C C . SER A 1 96 ? 10.348 9.786 -6.389 1.00 90.94 96 SER A C 1
ATOM 769 O O . SER A 1 96 ? 10.760 10.828 -5.887 1.00 90.94 96 SER A O 1
ATOM 771 N N . ASN A 1 97 ? 10.266 9.611 -7.709 1.00 89.81 97 ASN A N 1
ATOM 772 C CA . ASN A 1 97 ? 10.603 10.620 -8.717 1.00 89.81 97 ASN A CA 1
ATOM 773 C C . ASN A 1 97 ? 9.396 11.453 -9.188 1.00 89.81 97 ASN A C 1
ATOM 775 O O . ASN A 1 97 ? 9.546 12.256 -10.106 1.00 89.81 97 ASN A O 1
ATOM 779 N N . ASP A 1 98 ? 8.221 11.260 -8.588 1.00 89.81 98 ASP A N 1
ATOM 780 C CA . ASP A 1 98 ? 6.978 11.946 -8.932 1.00 89.81 98 ASP A CA 1
ATOM 781 C C . ASP A 1 98 ? 6.368 12.560 -7.660 1.00 89.81 98 ASP A C 1
ATOM 783 O O . ASP A 1 98 ? 6.427 11.993 -6.566 1.00 89.81 98 ASP A O 1
ATOM 787 N N . SER A 1 99 ? 5.798 13.756 -7.769 1.00 89.31 99 SER A N 1
ATOM 788 C CA . SER A 1 99 ? 5.043 14.363 -6.671 1.00 89.31 99 SER A CA 1
ATOM 789 C C . SER A 1 99 ? 3.594 13.877 -6.619 1.00 89.31 99 SER A C 1
ATOM 791 O O . SER A 1 99 ? 2.944 14.065 -5.589 1.00 89.31 99 SER A O 1
ATOM 793 N N . THR A 1 100 ? 3.108 13.234 -7.683 1.00 95.94 100 THR A N 1
ATOM 794 C CA . THR A 1 100 ? 1.745 12.715 -7.793 1.00 95.94 100 THR A CA 1
ATOM 795 C C . THR A 1 100 ? 1.492 11.621 -6.763 1.00 95.94 100 THR A C 1
ATOM 797 O O . THR A 1 100 ? 2.269 10.675 -6.611 1.00 95.94 100 THR A O 1
ATOM 800 N N . VAL A 1 101 ? 0.373 11.762 -6.058 1.00 96.06 101 VAL A N 1
ATOM 801 C CA . VAL A 1 101 ? -0.144 10.777 -5.112 1.00 96.06 101 VAL A CA 1
ATOM 802 C C . VAL A 1 101 ? -1.385 10.154 -5.732 1.00 96.06 101 VAL A C 1
ATOM 804 O O . VAL A 1 101 ? -2.267 10.869 -6.204 1.00 96.06 101 VAL A O 1
ATOM 807 N N . TYR A 1 102 ? -1.432 8.829 -5.728 1.00 96.94 102 TYR A N 1
ATOM 808 C CA . TYR A 1 102 ? -2.567 8.045 -6.195 1.00 96.94 102 TYR A CA 1
ATOM 809 C C . TYR A 1 102 ? -3.234 7.427 -4.973 1.00 96.94 102 TYR A C 1
ATOM 811 O O . TYR A 1 102 ? -2.538 6.878 -4.120 1.00 96.94 102 TYR A O 1
ATOM 819 N N . GLU A 1 103 ? -4.553 7.538 -4.872 1.00 97.44 103 GLU A N 1
ATOM 820 C CA . GLU A 1 103 ? -5.317 7.047 -3.727 1.00 97.44 103 GLU A CA 1
ATOM 821 C C . GLU A 1 103 ? -6.517 6.244 -4.222 1.00 97.44 103 GLU A C 1
ATOM 823 O O . GLU A 1 103 ? -7.256 6.724 -5.082 1.00 97.44 103 GLU A O 1
ATOM 828 N N . ASP A 1 104 ? -6.734 5.061 -3.645 1.00 97.69 104 ASP A N 1
ATOM 829 C CA . ASP A 1 104 ? -7.975 4.310 -3.821 1.00 97.69 104 ASP A CA 1
ATOM 830 C C . ASP A 1 104 ? -8.721 4.237 -2.492 1.00 97.69 104 ASP A C 1
ATOM 832 O O . ASP A 1 104 ? -8.134 4.065 -1.421 1.00 97.69 104 ASP A O 1
ATOM 836 N N . VAL A 1 105 ? -10.046 4.345 -2.562 1.00 97.88 105 VAL A N 1
ATOM 837 C CA . VAL A 1 105 ? -10.935 4.325 -1.400 1.00 97.88 105 VAL A CA 1
ATOM 838 C C . VAL A 1 105 ? -12.031 3.295 -1.634 1.00 97.88 105 VAL A C 1
ATOM 840 O O . VAL A 1 105 ? -12.670 3.295 -2.688 1.00 97.88 105 VAL A O 1
ATOM 843 N N . LEU A 1 106 ? -12.288 2.433 -0.647 1.00 97.50 106 LEU A N 1
ATOM 844 C CA . LEU A 1 106 ? -13.382 1.470 -0.733 1.00 97.50 106 LEU A CA 1
ATOM 845 C C . LEU A 1 106 ? -14.733 2.195 -0.781 1.00 97.50 106 LEU A C 1
ATOM 847 O O . LEU A 1 106 ? -15.105 2.940 0.128 1.00 97.50 106 LEU A O 1
ATOM 851 N N . THR A 1 107 ? -15.487 1.945 -1.849 1.00 96.44 107 THR A N 1
ATOM 852 C CA . THR A 1 107 ? -16.786 2.587 -2.086 1.00 96.44 107 THR A CA 1
ATOM 853 C C . THR A 1 107 ? -17.958 1.775 -1.549 1.00 96.44 107 THR A C 1
ATOM 855 O O . THR A 1 107 ? -18.937 2.355 -1.088 1.00 96.44 107 THR A O 1
ATOM 858 N N . SER A 1 108 ? -17.879 0.443 -1.592 1.00 93.81 108 SER A N 1
ATOM 859 C CA . SER A 1 108 ? -18.932 -0.452 -1.101 1.00 93.81 108 SER A CA 1
ATOM 860 C C . SER A 1 108 ? -18.389 -1.847 -0.793 1.00 93.81 108 SER A C 1
ATOM 862 O O . SER A 1 108 ? -17.398 -2.276 -1.380 1.00 93.81 108 SER A O 1
ATOM 864 N N . TYR A 1 109 ? -19.044 -2.554 0.129 1.00 93.38 109 TYR A N 1
ATOM 865 C CA . TYR A 1 109 ? -18.799 -3.962 0.438 1.00 93.38 109 TYR A CA 1
ATOM 866 C C . TYR A 1 109 ? -20.078 -4.606 0.990 1.00 93.38 109 TYR A C 1
ATOM 868 O O . TYR A 1 109 ? -21.031 -3.919 1.361 1.00 93.38 109 TYR A O 1
ATOM 876 N N . THR A 1 110 ? -20.115 -5.934 1.048 1.00 92.00 110 THR A N 1
ATOM 877 C CA . THR A 1 110 ? -21.194 -6.696 1.690 1.00 92.00 110 THR A CA 1
ATOM 878 C C . THR A 1 110 ? -20.567 -7.800 2.528 1.00 92.00 110 THR A C 1
ATOM 880 O O . THR A 1 110 ? -19.618 -8.445 2.085 1.00 92.00 110 THR A O 1
ATOM 883 N N . LEU A 1 111 ? -21.079 -7.990 3.742 1.00 87.75 111 LEU A N 1
ATOM 884 C CA . LEU A 1 111 ? -20.714 -9.096 4.624 1.00 87.75 111 LEU A CA 1
ATOM 885 C C . LEU A 1 111 ? -21.889 -10.076 4.656 1.00 87.75 111 LEU A C 1
ATOM 887 O O . LEU A 1 111 ? -23.039 -9.635 4.681 1.00 87.75 111 LEU A O 1
ATOM 891 N N . ASN A 1 112 ? -21.590 -11.374 4.618 1.00 74.88 112 ASN A N 1
ATOM 892 C CA . ASN A 1 112 ? -22.586 -12.441 4.749 1.00 74.88 112 ASN A CA 1
ATOM 893 C C . ASN A 1 112 ? -22.837 -12.782 6.217 1.00 74.88 112 ASN A C 1
ATOM 895 O O . ASN A 1 112 ? -21.848 -12.768 6.988 1.00 74.88 112 ASN A O 1
#

Foldseek 3Di:
DDQDDPVDDAFDKDKDKDWDWDADPPPGIFIKIKIKMKGWHDFQDWDQFPNDIAGGKTKMKMWIWIQGPVRDTWIKIKIFIQGPPWGTQKMWMDTPVDPDIDMDGDDDDDDD